Protein AF-A0A6L3VJB9-F1 (afdb_monomer)

Radius of gyration: 16.64 Å; Cα contacts (8 Å, |Δi|>4): 134; chains: 1; bounding box: 33×36×43 Å

Foldseek 3Di:
DQCLQVQQFVDDDDDDDDDPVSVVVSVVCNVVSVCVLQVQLVVLLVVCVVVVHAQLVSQLVSVVSSCNGRVVNVLLQQQLQQQLVVVVDPNVVSVVSSPDPDGDPRSVVRSVVVSVVSSVVRND

InterPro domains:
  IPR003805 Adenosylcobinamide-GDP ribazoletransferase [MF_00719] (1-124)
  IPR003805 Adenosylcobinamide-GDP ribazoletransferase [PF02654] (4-123)
  IPR003805 Adenosylcobinamide-GDP ribazoletransferase [PTHR34148] (2-124)

Organism: NCBI:txid1803903

Secondary structure (DSSP, 8-state):
-HHHHHHHSS----PPP--HHHHHHHHHTHHHHHHHHHHHHHHHHHHHHHTT--HHHHHHHHHHHHHHHTTTHHHHHHHHHHHHHHT---HHHHHHHTTSSS--HHHHHHHHHHHHHHHHHHH-

Mean predicted aligned error: 3.76 Å

Sequence (124 aa):
MRLAVTLLTVIPLRTPEVDRDTGRAAMLAAPLVGLLTGGAAALVLLLGDALGLSGLLAAALAVGAAAVLTRALHLDGLADLADGLGSGRPAGAALAIMKRSDIGPFGVVTLLLVVLVQVAALAS

pLDDT: mean 94.31, std 4.56, range [77.56, 98.5]

Structure (mmCIF, N/CA/C/O backbone):
data_AF-A0A6L3VJB9-F1
#
_entry.id   AF-A0A6L3VJB9-F1
#
loop_
_atom_site.group_PDB
_atom_site.id
_atom_site.type_symbol
_atom_site.label_atom_id
_atom_site.label_alt_id
_atom_site.label_comp_id
_atom_site.label_asym_id
_atom_site.label_entity_id
_atom_site.label_seq_id
_atom_site.pdbx_PDB_ins_code
_atom_site.Cartn_x
_atom_site.Cartn_y
_atom_site.Cartn_z
_atom_site.occupancy
_atom_site.B_iso_or_equiv
_atom_site.auth_seq_id
_atom_site.auth_comp_id
_atom_site.auth_asym_id
_atom_site.auth_atom_id
_atom_site.pdbx_PDB_model_num
ATOM 1 N N . MET A 1 1 ? 6.269 -16.261 11.145 1.00 77.75 1 MET A N 1
ATOM 2 C CA . MET A 1 1 ? 6.738 -16.254 9.737 1.00 77.75 1 MET A CA 1
ATOM 3 C C . MET A 1 1 ? 5.635 -16.566 8.734 1.00 77.75 1 MET A C 1
ATOM 5 O O . MET A 1 1 ? 5.266 -15.657 8.009 1.00 77.75 1 MET A O 1
ATOM 9 N N . ARG A 1 2 ? 5.045 -17.774 8.707 1.00 84.12 2 ARG A N 1
ATOM 10 C CA . ARG A 1 2 ? 3.972 -18.111 7.737 1.00 84.12 2 ARG A CA 1
ATOM 11 C C . ARG A 1 2 ? 2.774 -17.153 7.788 1.00 84.12 2 ARG A C 1
ATOM 13 O O . ARG A 1 2 ? 2.338 -16.681 6.748 1.00 84.12 2 ARG A O 1
ATOM 20 N N . LEU A 1 3 ? 2.327 -16.8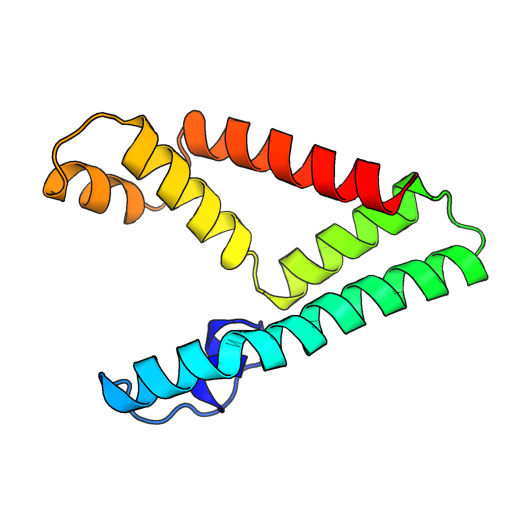02 9.000 1.00 87.62 3 LEU A N 1
ATOM 21 C CA . LEU A 1 3 ? 1.261 -15.817 9.212 1.00 87.62 3 LEU A CA 1
ATOM 22 C C . LEU A 1 3 ? 1.604 -14.432 8.636 1.00 87.62 3 LEU A C 1
ATOM 24 O O . LEU A 1 3 ? 0.751 -13.826 8.009 1.00 87.62 3 LEU A O 1
ATOM 28 N N . ALA A 1 4 ? 2.847 -13.958 8.780 1.00 85.69 4 ALA A N 1
ATOM 29 C CA . ALA A 1 4 ? 3.266 -12.660 8.240 1.00 85.69 4 ALA A CA 1
ATOM 30 C C . ALA A 1 4 ? 3.173 -12.624 6.715 1.00 85.69 4 ALA A C 1
ATOM 32 O O . ALA A 1 4 ? 2.627 -11.683 6.158 1.00 85.69 4 ALA A O 1
ATOM 33 N N . VAL A 1 5 ? 3.669 -13.670 6.050 1.00 85.81 5 VAL A N 1
ATOM 34 C CA . VAL A 1 5 ? 3.642 -13.765 4.586 1.00 85.81 5 VAL A CA 1
ATOM 35 C C . VAL A 1 5 ? 2.204 -13.836 4.077 1.00 85.81 5 VAL A C 1
ATOM 37 O O . VAL A 1 5 ? 1.854 -13.091 3.175 1.00 85.81 5 VAL A O 1
ATOM 40 N N . THR A 1 6 ? 1.347 -14.674 4.660 1.00 87.88 6 THR A N 1
ATOM 41 C CA . THR A 1 6 ? -0.042 -14.820 4.188 1.00 87.88 6 THR A CA 1
ATOM 42 C C . THR A 1 6 ? -0.937 -13.637 4.530 1.00 87.88 6 THR A C 1
ATOM 44 O O . THR A 1 6 ? -1.864 -13.344 3.777 1.00 87.88 6 THR A O 1
ATOM 47 N N . LEU A 1 7 ? -0.668 -12.952 5.643 1.00 88.06 7 LEU A N 1
ATOM 48 C CA . LEU A 1 7 ? -1.365 -11.720 5.985 1.00 88.06 7 LEU A CA 1
ATOM 49 C C . LEU A 1 7 ? -0.922 -10.585 5.061 1.00 88.06 7 LEU A C 1
ATOM 51 O O . LEU A 1 7 ? -1.752 -9.970 4.414 1.00 88.06 7 LEU A O 1
ATOM 55 N N . LEU A 1 8 ? 0.383 -10.327 4.975 1.00 88.38 8 LEU A N 1
ATOM 56 C CA . LEU A 1 8 ? 0.921 -9.132 4.321 1.00 88.38 8 LEU A CA 1
ATOM 57 C C . LEU A 1 8 ? 1.143 -9.309 2.808 1.00 88.38 8 LEU A C 1
ATOM 59 O O . LEU A 1 8 ? 1.491 -8.342 2.134 1.00 88.38 8 LEU A O 1
ATOM 63 N N . THR A 1 9 ? 0.940 -10.513 2.258 1.00 86.25 9 THR A N 1
ATOM 64 C CA . THR A 1 9 ? 1.023 -10.796 0.814 1.00 86.25 9 THR A CA 1
ATOM 65 C C . THR A 1 9 ? -0.137 -11.668 0.315 1.00 86.25 9 THR A C 1
ATOM 67 O O . THR A 1 9 ? -0.956 -12.185 1.076 1.00 86.25 9 THR A O 1
ATOM 70 N N . VAL A 1 10 ? -0.212 -11.853 -1.002 1.00 89.44 10 VAL A N 1
ATOM 71 C CA . VAL A 1 10 ? -1.162 -12.737 -1.688 1.00 89.44 10 VAL A CA 1
ATOM 72 C C . VAL A 1 10 ? -0.840 -14.224 -1.504 1.00 89.44 10 VAL A C 1
ATOM 74 O O . VAL A 1 10 ? -1.700 -15.058 -1.762 1.00 89.44 10 VAL A O 1
ATOM 77 N N . ILE A 1 11 ? 0.371 -14.577 -1.051 1.00 87.06 11 ILE A N 1
ATOM 78 C CA . ILE A 1 11 ? 0.856 -15.963 -1.023 1.00 87.06 11 ILE A CA 1
ATOM 79 C C . ILE A 1 11 ? 0.108 -16.772 0.057 1.00 87.06 11 ILE A C 1
ATOM 81 O O . ILE A 1 11 ? 0.305 -16.536 1.259 1.00 87.06 11 ILE A O 1
ATOM 85 N N . PRO A 1 12 ? -0.713 -17.768 -0.332 1.00 84.25 12 PRO A N 1
ATOM 86 C CA . PRO A 1 12 ? -1.494 -18.545 0.617 1.00 84.25 12 PRO A CA 1
ATOM 87 C C . PRO A 1 12 ? -0.631 -19.662 1.216 1.00 84.25 12 PRO A C 1
ATOM 89 O O . PRO A 1 12 ? -0.345 -20.672 0.575 1.00 84.25 12 PRO A O 1
ATOM 92 N N . LEU A 1 13 ? -0.214 -19.497 2.470 1.00 87.69 13 LEU A N 1
ATOM 93 C CA . LEU A 1 13 ? 0.479 -20.523 3.245 1.00 87.69 13 LEU A CA 1
ATOM 94 C C . LEU A 1 13 ? -0.463 -21.065 4.318 1.00 87.69 13 LEU A C 1
ATOM 96 O O . LEU A 1 13 ? -1.319 -20.349 4.832 1.00 87.69 13 LEU A O 1
ATOM 100 N N . ARG A 1 14 ? -0.279 -22.330 4.713 1.00 84.88 14 ARG A N 1
ATOM 101 C CA . ARG A 1 14 ? -0.987 -22.884 5.876 1.00 84.88 14 ARG A CA 1
ATOM 102 C C . ARG A 1 14 ? -0.537 -22.146 7.136 1.00 84.88 14 ARG A C 1
ATOM 104 O O . ARG A 1 14 ? 0.614 -22.301 7.565 1.00 84.88 14 ARG A O 1
ATOM 111 N N . THR A 1 15 ? -1.434 -21.341 7.694 1.00 79.44 15 THR A N 1
ATOM 112 C CA . THR A 1 15 ? -1.210 -20.588 8.926 1.00 79.44 15 THR A CA 1
ATOM 113 C C . THR A 1 15 ? -1.613 -21.422 10.147 1.00 79.44 15 THR A C 1
ATOM 115 O O . THR A 1 15 ? -2.607 -22.143 10.079 1.00 79.44 15 THR A O 1
ATOM 118 N N . PRO A 1 16 ? -0.847 -21.355 11.250 1.00 77.56 16 PRO A N 1
ATOM 119 C CA . PRO A 1 16 ? -1.283 -21.888 12.543 1.00 77.56 16 PRO A CA 1
ATOM 120 C C . PRO A 1 16 ? -2.496 -21.104 13.075 1.00 77.56 16 PRO A C 1
ATOM 122 O O . PRO A 1 16 ? -2.858 -20.073 12.498 1.00 77.56 16 PRO A O 1
ATOM 125 N N . GLU A 1 17 ? -3.107 -21.575 14.168 1.00 86.56 17 GLU A N 1
ATOM 126 C CA . GLU A 1 17 ? -4.101 -20.779 14.899 1.00 86.56 17 GLU A CA 1
ATOM 127 C C . GLU A 1 17 ? -3.538 -19.393 15.226 1.00 86.56 17 GLU A C 1
ATOM 129 O O . GLU A 1 17 ? -2.368 -19.244 15.588 1.00 86.56 17 GLU A O 1
ATOM 134 N N . VAL A 1 18 ? -4.371 -18.371 15.028 1.00 88.06 18 VAL A N 1
ATOM 135 C CA . VAL A 1 18 ? -3.986 -16.980 15.254 1.00 88.06 18 VAL A CA 1
ATOM 136 C C . VAL A 1 18 ? -4.285 -16.631 16.704 1.00 88.06 18 VAL A C 1
ATOM 138 O O . VAL A 1 18 ? -5.439 -16.512 17.107 1.00 88.06 18 VAL A O 1
ATOM 141 N N . ASP A 1 19 ? -3.222 -16.430 17.467 1.00 92.00 19 ASP A N 1
ATOM 142 C CA . ASP A 1 19 ? -3.230 -15.935 18.838 1.00 92.00 19 ASP A CA 1
ATOM 143 C C . ASP A 1 19 ? -2.386 -14.648 18.957 1.00 92.00 19 ASP A C 1
ATOM 145 O O . ASP A 1 19 ? -1.859 -14.110 17.974 1.00 92.00 19 ASP A O 1
ATOM 149 N N . ARG A 1 20 ? -2.265 -14.108 20.176 1.00 90.62 20 ARG A N 1
ATOM 150 C CA . ARG A 1 20 ? -1.493 -12.876 20.411 1.00 90.62 20 ARG A CA 1
ATOM 151 C C . ARG A 1 20 ? -0.005 -13.039 20.093 1.00 90.62 20 ARG A C 1
ATOM 153 O O . ARG A 1 20 ? 0.597 -12.103 19.564 1.00 90.62 20 ARG A O 1
ATOM 160 N N . ASP A 1 21 ? 0.583 -14.192 20.391 1.00 91.50 21 ASP A N 1
ATOM 161 C CA . ASP A 1 21 ? 2.023 -14.415 20.247 1.00 91.50 21 ASP A CA 1
ATOM 162 C C . ASP A 1 21 ? 2.418 -14.631 18.785 1.00 91.50 21 ASP A C 1
ATOM 164 O O . ASP A 1 21 ? 3.369 -14.019 18.287 1.00 91.50 21 ASP A O 1
ATOM 168 N N . THR A 1 22 ? 1.643 -15.430 18.055 1.00 90.38 22 THR A N 1
ATOM 169 C CA . THR A 1 22 ? 1.785 -15.625 16.608 1.00 90.38 22 THR A CA 1
ATOM 170 C C . THR A 1 22 ? 1.537 -14.327 15.844 1.00 90.38 22 THR A C 1
ATOM 172 O O . THR A 1 22 ? 2.300 -14.017 14.923 1.00 90.38 22 THR A O 1
ATOM 175 N N . GLY A 1 23 ? 0.546 -13.528 16.257 1.00 91.00 23 GLY A N 1
ATOM 176 C CA . GLY A 1 23 ? 0.293 -12.188 15.728 1.00 91.00 23 GLY A CA 1
ATOM 177 C C . GLY A 1 23 ? 1.472 -11.239 15.954 1.00 91.00 23 GLY A C 1
ATOM 178 O O . GLY A 1 23 ? 1.976 -10.639 15.003 1.00 91.00 23 GLY A O 1
ATOM 179 N N . ARG A 1 24 ? 1.996 -11.163 17.185 1.00 92.19 24 ARG A N 1
ATOM 180 C CA . ARG A 1 24 ? 3.195 -10.368 17.504 1.00 92.19 24 ARG A CA 1
ATOM 181 C C . ARG A 1 24 ? 4.390 -10.793 16.654 1.00 92.19 24 ARG A C 1
ATOM 183 O O . ARG A 1 24 ? 5.050 -9.945 16.057 1.00 92.19 24 ARG A O 1
ATOM 190 N N . ALA A 1 25 ? 4.658 -12.093 16.567 1.00 91.62 25 ALA A N 1
ATOM 191 C CA . ALA A 1 25 ? 5.746 -12.620 15.750 1.00 91.62 25 ALA A CA 1
ATOM 192 C C . ALA A 1 25 ? 5.554 -12.310 14.256 1.00 91.62 25 ALA A C 1
ATOM 194 O O . ALA A 1 25 ? 6.535 -12.126 13.536 1.00 91.62 25 ALA A O 1
ATOM 195 N N . ALA A 1 26 ? 4.308 -12.248 13.775 1.00 90.75 26 ALA A N 1
ATOM 196 C CA . ALA A 1 26 ? 4.013 -11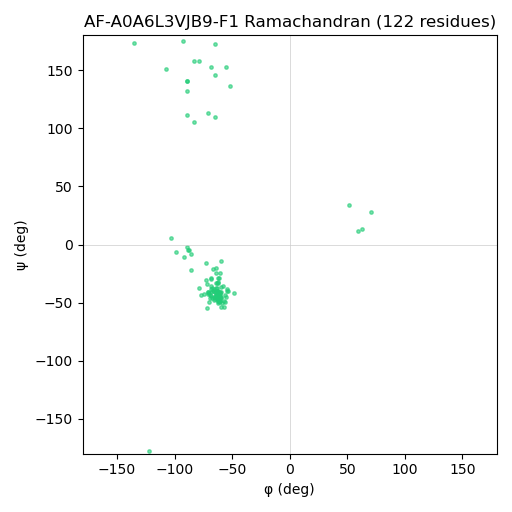.852 12.405 1.00 90.75 26 ALA A CA 1
ATOM 197 C C . ALA A 1 26 ? 4.304 -10.365 12.156 1.00 90.75 26 ALA A C 1
ATOM 199 O O . ALA A 1 26 ? 4.935 -10.038 11.154 1.00 90.75 26 ALA A O 1
ATOM 200 N N . MET A 1 27 ? 3.925 -9.484 13.085 1.00 92.62 27 MET A N 1
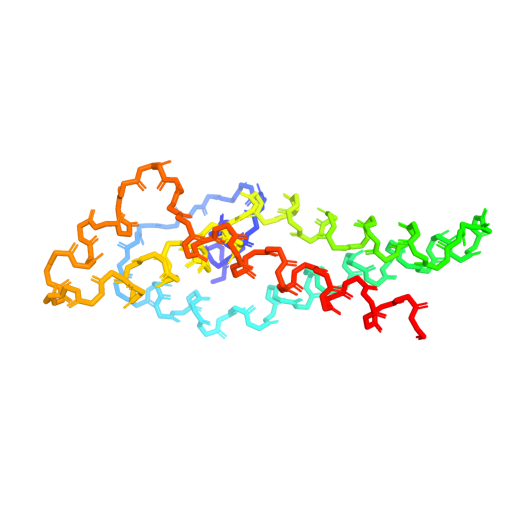ATOM 201 C CA . MET A 1 27 ? 4.207 -8.046 12.991 1.00 92.62 27 MET A CA 1
ATOM 202 C C . MET A 1 27 ? 5.702 -7.735 13.077 1.00 92.62 27 MET A C 1
ATOM 204 O O . MET A 1 27 ? 6.206 -6.935 12.297 1.00 92.62 27 MET A O 1
ATOM 208 N N . LEU A 1 28 ? 6.446 -8.426 13.945 1.00 93.81 28 LEU A N 1
ATOM 209 C CA . LEU A 1 28 ? 7.908 -8.293 14.006 1.00 93.81 28 LEU A CA 1
ATOM 210 C C . LEU A 1 28 ? 8.602 -8.764 12.718 1.00 93.81 28 LEU A C 1
ATOM 212 O O . LEU A 1 28 ? 9.702 -8.316 12.410 1.00 93.81 28 LEU A O 1
ATOM 216 N N . ALA A 1 29 ? 7.962 -9.651 11.954 1.00 93.00 29 ALA A N 1
ATOM 217 C CA . ALA A 1 29 ? 8.450 -10.115 10.660 1.00 93.00 29 ALA A CA 1
ATOM 218 C C . ALA A 1 29 ? 8.048 -9.206 9.487 1.00 93.00 29 ALA A C 1
ATOM 220 O O . ALA A 1 29 ? 8.526 -9.424 8.373 1.00 93.00 29 ALA A O 1
ATOM 221 N N . ALA A 1 30 ? 7.182 -8.211 9.707 1.00 91.44 30 ALA A N 1
ATOM 222 C CA . ALA A 1 30 ? 6.675 -7.340 8.650 1.00 91.44 30 ALA A CA 1
ATOM 223 C C . ALA A 1 30 ? 7.785 -6.662 7.824 1.00 91.44 30 ALA A C 1
ATOM 225 O O . ALA A 1 30 ? 7.654 -6.661 6.601 1.00 91.44 30 ALA A O 1
ATOM 226 N N . PRO A 1 31 ? 8.913 -6.188 8.401 1.00 92.81 31 PRO A N 1
ATOM 227 C CA . PRO A 1 31 ? 10.002 -5.615 7.606 1.00 92.81 31 PRO A CA 1
ATOM 228 C C . PRO A 1 31 ? 10.603 -6.598 6.593 1.00 92.81 31 PRO A C 1
ATOM 230 O O . PRO A 1 31 ? 10.913 -6.211 5.471 1.00 92.81 31 PRO A O 1
ATOM 233 N N . LEU A 1 32 ? 10.716 -7.884 6.949 1.00 92.12 32 LEU A N 1
ATOM 234 C CA . LEU A 1 32 ? 11.217 -8.916 6.034 1.00 92.12 32 LEU A CA 1
ATOM 235 C C . LEU A 1 32 ? 10.245 -9.157 4.877 1.00 92.12 32 LEU A C 1
ATOM 237 O O . LEU A 1 32 ? 10.672 -9.360 3.745 1.00 92.12 32 LEU A O 1
ATOM 241 N N . VAL A 1 33 ? 8.939 -9.105 5.145 1.00 90.00 33 VAL A N 1
ATOM 242 C CA . VAL A 1 33 ? 7.928 -9.167 4.083 1.00 90.00 33 VAL A CA 1
ATOM 243 C C . VAL A 1 33 ? 7.959 -7.898 3.226 1.00 90.00 33 VAL A C 1
ATOM 245 O O . VAL A 1 33 ? 7.836 -7.981 2.007 1.00 90.00 33 VAL A O 1
ATOM 248 N N . GLY A 1 34 ? 8.232 -6.746 3.839 1.00 91.56 34 GLY A N 1
ATOM 249 C CA . GLY A 1 34 ? 8.465 -5.479 3.149 1.00 91.56 34 GLY A CA 1
ATOM 250 C C . GLY A 1 34 ? 9.629 -5.537 2.155 1.00 91.56 34 GLY A C 1
ATOM 251 O O . GLY A 1 34 ? 9.537 -4.957 1.076 1.00 91.56 34 GLY A O 1
ATOM 252 N N . LEU A 1 35 ? 10.695 -6.291 2.456 1.00 93.88 35 LEU A N 1
ATOM 253 C CA . LEU A 1 35 ? 11.783 -6.536 1.500 1.00 93.88 35 LEU A CA 1
ATOM 254 C C . LEU A 1 35 ? 11.311 -7.322 0.271 1.00 93.88 35 LEU A C 1
ATOM 256 O O . LEU A 1 35 ? 11.798 -7.070 -0.826 1.00 93.88 35 LEU A O 1
ATOM 260 N N . LEU A 1 36 ? 10.347 -8.236 0.422 1.00 90.75 36 LEU A N 1
ATOM 261 C CA . LEU A 1 36 ? 9.772 -8.964 -0.713 1.00 90.75 36 LEU A CA 1
ATOM 262 C C . LEU A 1 36 ? 8.942 -8.032 -1.597 1.00 90.75 36 LEU A C 1
ATOM 264 O O . LEU A 1 36 ? 9.095 -8.043 -2.816 1.00 90.75 36 LEU A O 1
ATOM 268 N N . THR A 1 37 ? 8.091 -7.198 -0.994 1.00 92.38 37 THR A N 1
ATOM 269 C CA . THR A 1 37 ? 7.256 -6.253 -1.749 1.00 92.38 37 THR A CA 1
ATOM 270 C C . THR A 1 37 ? 8.082 -5.147 -2.397 1.00 92.38 37 THR A C 1
ATOM 272 O O . THR A 1 37 ? 7.862 -4.822 -3.561 1.00 92.38 37 THR A O 1
ATOM 275 N N . GLY A 1 38 ? 9.076 -4.615 -1.681 1.00 95.00 38 GLY A N 1
ATOM 276 C CA . GLY A 1 38 ? 10.022 -3.635 -2.212 1.00 95.00 38 GLY A CA 1
ATOM 277 C C . GLY A 1 38 ? 10.923 -4.227 -3.294 1.00 95.00 38 GLY A C 1
ATOM 278 O O . GLY A 1 38 ? 11.134 -3.597 -4.324 1.00 95.00 38 GLY A O 1
ATOM 279 N N . GLY A 1 39 ? 11.390 -5.466 -3.114 1.00 96.69 39 GLY A N 1
ATOM 280 C CA . GLY A 1 39 ? 12.164 -6.192 -4.120 1.00 96.69 39 GLY A CA 1
ATOM 281 C C . GLY A 1 39 ? 11.372 -6.446 -5.403 1.00 96.69 39 GLY A C 1
ATOM 282 O O . GLY A 1 39 ? 11.907 -6.264 -6.493 1.00 96.69 39 GLY A O 1
ATOM 283 N N . ALA A 1 40 ? 10.086 -6.792 -5.296 1.00 95.06 40 ALA A N 1
ATOM 284 C CA . ALA A 1 40 ? 9.206 -6.924 -6.456 1.00 95.06 40 ALA A CA 1
ATOM 285 C C . ALA A 1 40 ? 9.018 -5.585 -7.191 1.00 95.06 40 ALA A C 1
ATOM 287 O O . ALA A 1 40 ? 9.131 -5.544 -8.414 1.00 95.06 40 ALA A O 1
ATOM 288 N N . ALA A 1 41 ? 8.796 -4.488 -6.461 1.00 97.06 41 ALA A N 1
ATOM 289 C CA . ALA A 1 41 ? 8.706 -3.152 -7.051 1.00 97.06 41 ALA A CA 1
ATOM 290 C C . ALA A 1 41 ? 10.019 -2.743 -7.748 1.00 97.06 41 ALA A C 1
ATOM 292 O O . ALA A 1 41 ? 9.992 -2.284 -8.887 1.00 97.06 41 ALA A O 1
ATOM 293 N N . ALA A 1 42 ? 11.170 -2.981 -7.111 1.00 97.44 42 ALA A N 1
ATOM 294 C CA . ALA A 1 42 ? 12.485 -2.717 -7.694 1.00 97.44 42 ALA A CA 1
ATOM 295 C C . ALA A 1 42 ? 12.731 -3.541 -8.966 1.00 97.44 42 ALA A C 1
ATOM 297 O O . ALA A 1 42 ? 13.225 -3.010 -9.957 1.00 97.44 42 ALA A O 1
ATOM 298 N N . LEU A 1 43 ? 12.340 -4.820 -8.976 1.00 97.94 43 LEU A N 1
ATOM 299 C CA . LEU A 1 43 ? 12.441 -5.664 -10.164 1.00 97.94 43 LEU A CA 1
ATOM 300 C C . LEU A 1 43 ? 11.598 -5.114 -11.321 1.00 97.94 43 LEU A C 1
ATOM 302 O O . LEU A 1 43 ? 12.066 -5.096 -12.455 1.00 97.94 43 LEU A O 1
ATOM 306 N N . VAL A 1 44 ? 10.383 -4.634 -11.045 1.00 98.06 44 VAL A N 1
ATOM 307 C CA . VAL A 1 44 ? 9.529 -4.009 -12.067 1.00 98.06 44 VAL A CA 1
ATOM 308 C C . VAL A 1 44 ? 10.174 -2.748 -12.639 1.00 98.06 44 VAL A C 1
ATOM 310 O O . VAL A 1 44 ? 10.146 -2.568 -13.853 1.00 98.06 44 VAL A O 1
ATOM 313 N N . LEU A 1 45 ? 10.802 -1.915 -11.804 1.00 97.94 45 LEU A N 1
ATOM 314 C CA . LEU A 1 45 ? 11.534 -0.732 -12.271 1.00 97.94 45 LEU A CA 1
ATOM 315 C C . LEU A 1 45 ? 12.714 -1.112 -13.174 1.00 97.94 45 LEU A C 1
ATOM 317 O O . LEU A 1 45 ? 12.833 -0.57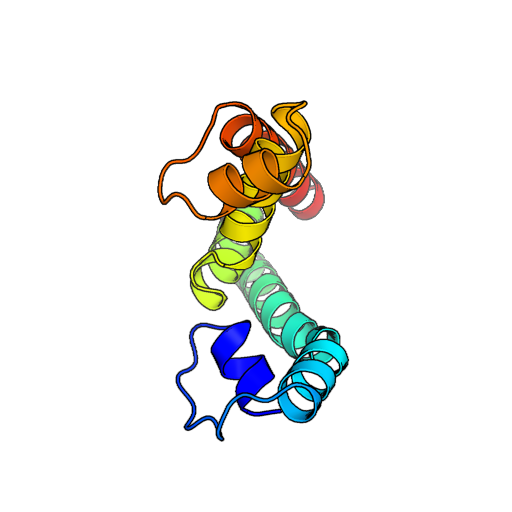6 -14.271 1.00 97.94 45 LEU A O 1
ATOM 321 N N . LEU A 1 46 ? 13.541 -2.075 -12.751 1.00 97.88 46 LEU A N 1
ATOM 322 C CA . LEU A 1 46 ? 14.702 -2.540 -13.522 1.00 97.88 46 LEU A CA 1
ATOM 323 C C . LEU A 1 46 ? 14.299 -3.162 -14.866 1.00 97.88 46 LEU A C 1
ATOM 325 O O . LEU A 1 46 ? 14.941 -2.915 -15.883 1.00 97.88 46 LEU A O 1
ATOM 329 N N . LEU A 1 47 ? 13.228 -3.961 -14.886 1.00 98.00 47 LEU A N 1
ATOM 330 C CA . LEU A 1 47 ? 12.689 -4.513 -16.129 1.00 98.00 47 LEU A CA 1
ATOM 331 C C . LEU A 1 47 ? 12.078 -3.423 -17.010 1.00 98.00 47 LEU A C 1
ATOM 333 O O . LEU A 1 47 ? 12.228 -3.478 -18.225 1.00 98.00 47 LEU A O 1
ATOM 337 N N . GLY A 1 48 ? 11.406 -2.436 -16.415 1.00 97.31 48 GLY A N 1
ATOM 338 C CA . GLY A 1 48 ? 10.861 -1.295 -17.140 1.00 97.31 48 GLY A CA 1
ATOM 339 C C . GLY A 1 48 ? 11.946 -0.501 -17.860 1.00 97.31 48 GLY A C 1
ATOM 340 O O . GLY A 1 48 ? 11.790 -0.215 -19.044 1.00 97.31 48 GLY A O 1
ATOM 341 N N . ASP A 1 49 ? 13.062 -0.230 -17.183 1.00 96.31 49 ASP A N 1
ATOM 342 C CA . ASP A 1 49 ? 14.238 0.418 -17.771 1.00 96.31 49 ASP A CA 1
ATOM 343 C C . ASP A 1 49 ? 14.844 -0.424 -18.906 1.00 96.31 49 ASP A C 1
ATOM 345 O O . ASP A 1 49 ? 15.002 0.056 -20.028 1.00 96.31 49 ASP A O 1
ATOM 349 N N . ALA A 1 50 ? 15.060 -1.725 -18.672 1.00 97.31 50 ALA A N 1
ATOM 350 C CA . ALA A 1 50 ? 15.593 -2.640 -19.684 1.00 97.31 50 ALA A CA 1
ATOM 351 C C . ALA A 1 50 ? 14.695 -2.776 -20.932 1.00 97.31 50 ALA A C 1
ATOM 353 O O . ALA A 1 50 ? 15.187 -3.055 -22.026 1.00 97.31 50 ALA A O 1
ATOM 354 N N . LEU A 1 51 ? 13.382 -2.591 -20.775 1.00 97.56 51 LEU A N 1
ATOM 355 C CA . LEU A 1 51 ? 12.394 -2.607 -21.858 1.00 97.56 51 LEU A CA 1
ATOM 356 C C . LEU A 1 51 ? 12.169 -1.223 -22.495 1.00 97.56 51 LEU A C 1
ATOM 358 O O . LEU A 1 51 ? 11.384 -1.117 -23.437 1.00 97.56 51 LEU A O 1
ATOM 362 N N . GLY A 1 52 ? 12.831 -0.171 -22.002 1.00 96.69 52 GLY A N 1
ATOM 363 C CA . GLY A 1 52 ? 12.692 1.195 -22.508 1.00 96.69 52 GLY A CA 1
ATOM 364 C C . GLY A 1 52 ? 11.341 1.847 -22.194 1.00 96.69 52 GLY A C 1
ATOM 365 O O . GLY A 1 52 ? 10.873 2.693 -22.958 1.00 96.69 52 GLY A O 1
ATOM 366 N N . LEU A 1 53 ? 10.678 1.446 -21.103 1.00 97.12 53 LEU A N 1
ATOM 367 C CA . LEU A 1 53 ? 9.453 2.099 -20.639 1.00 97.12 53 LEU A CA 1
ATOM 368 C C . LEU A 1 53 ? 9.756 3.514 -20.128 1.00 97.12 53 LEU A C 1
ATOM 370 O O . LEU A 1 53 ? 10.840 3.796 -19.623 1.00 97.12 53 LEU A O 1
ATOM 374 N N . SER A 1 54 ? 8.770 4.412 -20.200 1.00 97.19 54 SER A N 1
ATOM 375 C CA . SER A 1 54 ? 8.904 5.718 -19.549 1.00 97.19 54 SER A CA 1
ATOM 376 C C . SER A 1 54 ? 8.978 5.556 -18.027 1.00 97.19 54 SER A C 1
ATOM 378 O O . SER A 1 54 ? 8.296 4.698 -17.459 1.00 97.19 54 SER A O 1
ATOM 380 N N . GLY A 1 55 ? 9.750 6.418 -17.352 1.00 96.31 55 GLY A N 1
ATOM 381 C CA . GLY A 1 55 ? 9.897 6.380 -15.890 1.00 96.31 55 GLY A CA 1
ATOM 382 C C . GLY A 1 55 ? 8.553 6.438 -15.158 1.00 96.31 55 GLY A C 1
ATOM 383 O O . GLY A 1 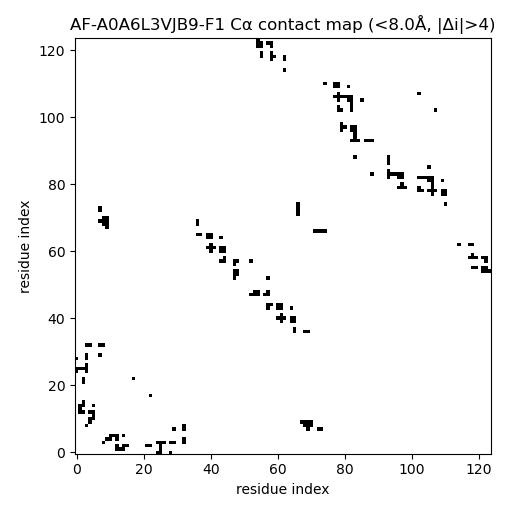55 ? 8.324 5.684 -14.217 1.00 96.31 55 GLY A O 1
ATOM 384 N N . LEU A 1 56 ? 7.608 7.236 -15.669 1.00 97.81 56 LEU A N 1
ATOM 385 C CA . LEU A 1 56 ? 6.249 7.314 -15.130 1.00 97.81 56 LEU A CA 1
ATOM 386 C C . LEU A 1 56 ? 5.492 5.980 -15.230 1.00 97.81 56 LEU A C 1
ATOM 388 O O . LEU A 1 56 ? 4.839 5.573 -14.269 1.00 97.81 56 LEU A O 1
ATOM 392 N N . LEU A 1 57 ? 5.572 5.294 -16.376 1.00 97.88 57 LEU A N 1
ATOM 393 C CA . LEU A 1 57 ? 4.910 4.003 -16.564 1.00 97.88 57 LEU A CA 1
ATOM 394 C C . LEU A 1 57 ? 5.560 2.922 -15.693 1.00 97.88 57 LEU A C 1
ATOM 396 O O . LEU A 1 57 ? 4.846 2.170 -15.032 1.00 97.88 57 LEU A O 1
ATOM 400 N N . ALA A 1 58 ? 6.893 2.868 -15.645 1.00 98.12 58 ALA A N 1
ATOM 401 C CA . ALA A 1 58 ? 7.621 1.928 -14.795 1.00 98.12 58 ALA A CA 1
ATOM 402 C C . ALA A 1 58 ? 7.289 2.137 -13.305 1.00 98.12 58 ALA A C 1
ATOM 404 O O . ALA A 1 58 ? 6.995 1.170 -12.601 1.00 98.12 58 ALA A O 1
ATOM 405 N N . ALA A 1 59 ? 7.240 3.389 -12.840 1.00 98.19 59 ALA A N 1
ATOM 406 C CA . ALA A 1 59 ? 6.853 3.748 -11.477 1.00 98.19 59 ALA A CA 1
ATOM 407 C C . ALA A 1 59 ? 5.409 3.344 -11.147 1.00 98.19 59 ALA A C 1
ATOM 409 O O . ALA A 1 59 ? 5.162 2.718 -10.115 1.00 98.19 59 ALA A O 1
ATOM 410 N N . ALA A 1 60 ? 4.456 3.640 -12.037 1.00 98.31 60 ALA A N 1
ATOM 411 C CA . ALA A 1 60 ? 3.062 3.239 -11.859 1.00 98.31 60 ALA A CA 1
ATOM 412 C C . ALA A 1 60 ? 2.909 1.709 -11.785 1.00 98.31 60 ALA A C 1
ATOM 414 O O . ALA A 1 60 ? 2.191 1.199 -10.922 1.00 98.31 60 ALA A O 1
ATOM 415 N N . LEU A 1 61 ? 3.623 0.967 -12.639 1.00 98.12 61 LEU A N 1
ATOM 416 C CA . LEU A 1 61 ? 3.640 -0.497 -12.610 1.00 98.12 61 LEU A CA 1
ATOM 417 C C . LEU A 1 61 ? 4.288 -1.042 -11.333 1.00 98.12 61 LEU A C 1
ATOM 419 O O . LEU A 1 61 ? 3.795 -2.023 -10.785 1.00 98.12 61 LEU A O 1
ATOM 423 N N . ALA A 1 62 ? 5.352 -0.414 -10.829 1.00 98.19 62 ALA A N 1
ATOM 424 C CA . ALA A 1 62 ? 6.017 -0.826 -9.595 1.00 98.19 62 ALA A CA 1
ATOM 425 C C . ALA A 1 62 ? 5.109 -0.654 -8.365 1.00 98.19 62 ALA A C 1
ATOM 427 O O . ALA A 1 62 ? 4.977 -1.579 -7.558 1.00 98.19 62 ALA A O 1
ATOM 428 N N . VAL A 1 63 ? 4.416 0.488 -8.257 1.00 98.06 63 VAL A N 1
ATOM 429 C CA . VAL A 1 63 ? 3.405 0.726 -7.209 1.00 98.06 63 VAL A CA 1
ATOM 430 C C . VAL A 1 63 ? 2.238 -0.256 -7.351 1.00 98.06 63 VAL A C 1
ATOM 432 O O . VAL A 1 63 ? 1.821 -0.874 -6.369 1.00 98.06 63 VAL A O 1
ATOM 435 N N . GLY A 1 64 ? 1.755 -0.473 -8.578 1.00 97.25 64 GLY A N 1
ATOM 436 C CA . GLY A 1 64 ? 0.707 -1.451 -8.872 1.00 97.25 64 GLY A CA 1
ATOM 437 C C . GLY A 1 64 ? 1.102 -2.883 -8.500 1.00 97.25 64 GLY A C 1
ATOM 438 O O . GLY A 1 64 ? 0.304 -3.608 -7.908 1.00 97.25 64 GLY A O 1
ATOM 439 N N . ALA A 1 65 ? 2.344 -3.287 -8.765 1.00 96.56 65 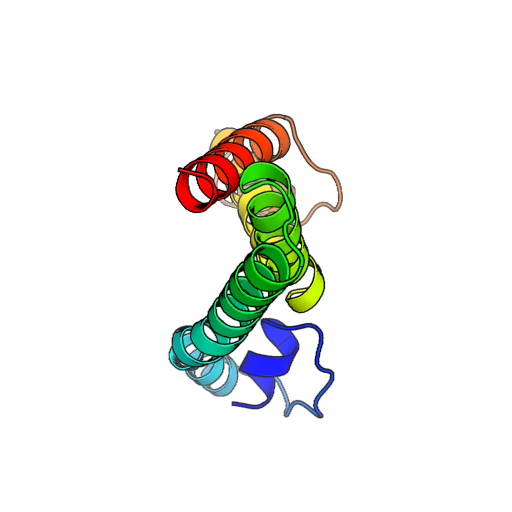ALA A N 1
ATOM 440 C CA . ALA A 1 65 ? 2.858 -4.604 -8.403 1.00 96.56 65 ALA A CA 1
ATOM 441 C C . ALA A 1 65 ? 2.892 -4.805 -6.883 1.00 96.56 65 ALA A C 1
ATOM 443 O O . ALA A 1 65 ? 2.473 -5.858 -6.401 1.00 96.56 65 ALA A O 1
ATOM 444 N N . ALA A 1 66 ? 3.317 -3.795 -6.117 1.00 95.81 66 ALA A N 1
ATOM 445 C CA . ALA A 1 66 ? 3.264 -3.838 -4.656 1.00 95.81 66 ALA A CA 1
ATOM 446 C C . ALA A 1 66 ? 1.817 -3.947 -4.135 1.00 95.81 66 ALA A C 1
ATOM 448 O O . ALA A 1 66 ? 1.535 -4.741 -3.229 1.00 95.81 66 ALA A O 1
ATOM 449 N N . ALA A 1 67 ? 0.878 -3.210 -4.739 1.00 96.19 67 ALA A N 1
ATOM 450 C CA . ALA A 1 67 ? -0.541 -3.306 -4.405 1.00 96.19 67 ALA A CA 1
ATOM 451 C C . ALA A 1 67 ? -1.093 -4.715 -4.689 1.00 96.19 67 ALA A C 1
ATOM 453 O O . ALA A 1 67 ? -1.658 -5.343 -3.798 1.00 96.19 67 ALA A O 1
ATOM 454 N N . VAL A 1 68 ? -0.862 -5.270 -5.882 1.00 95.44 68 VAL A N 1
ATOM 455 C CA . VAL A 1 68 ? -1.323 -6.621 -6.253 1.00 95.44 68 VAL A CA 1
ATOM 456 C C . VAL A 1 68 ? -0.708 -7.692 -5.354 1.00 95.44 68 VAL A C 1
ATOM 458 O O . VAL A 1 68 ? -1.426 -8.553 -4.840 1.00 95.44 68 VAL A O 1
ATOM 461 N N . LEU A 1 69 ? 0.602 -7.620 -5.103 1.00 94.94 69 LEU A N 1
ATOM 462 C CA . LEU A 1 69 ? 1.316 -8.585 -4.266 1.00 94.94 69 LEU A CA 1
ATOM 463 C C . LEU A 1 69 ? 0.784 -8.615 -2.831 1.00 94.94 69 LEU A C 1
ATOM 465 O O . LEU A 1 69 ? 0.897 -9.639 -2.164 1.00 94.94 69 LEU A O 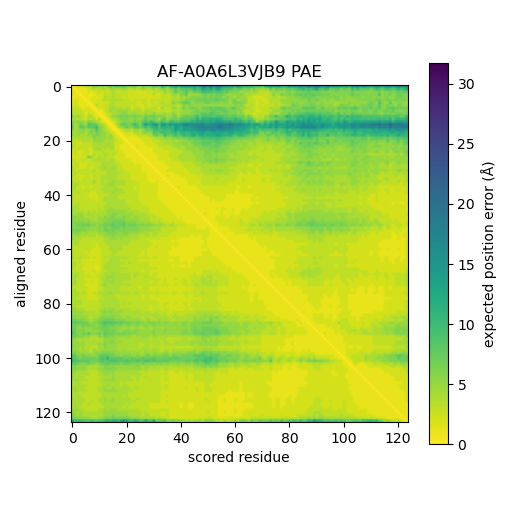1
ATOM 469 N N . THR A 1 70 ? 0.175 -7.526 -2.365 1.00 94.12 70 THR A N 1
ATOM 470 C CA . THR A 1 70 ? -0.433 -7.423 -1.033 1.00 94.12 70 THR A CA 1
ATOM 471 C C . THR A 1 70 ? -1.959 -7.528 -1.048 1.00 94.12 70 THR A C 1
ATOM 473 O O . THR A 1 70 ? -2.579 -7.372 -0.001 1.00 94.12 70 THR A O 1
ATOM 476 N N . ARG A 1 71 ? -2.584 -7.810 -2.206 1.00 93.25 71 ARG A N 1
ATOM 477 C CA . ARG A 1 71 ? -4.049 -7.737 -2.414 1.00 93.25 71 ARG A CA 1
ATOM 478 C C . ARG A 1 71 ? -4.650 -6.396 -1.975 1.00 93.25 71 ARG A C 1
ATOM 480 O O . ARG A 1 71 ? -5.754 -6.348 -1.454 1.00 93.25 71 ARG A O 1
ATOM 487 N N . ALA A 1 72 ? -3.885 -5.325 -2.151 1.00 95.06 72 ALA A N 1
ATOM 488 C CA . ALA A 1 72 ? -4.173 -3.975 -1.696 1.00 95.06 72 ALA A CA 1
ATOM 489 C C . ALA A 1 72 ? -4.356 -3.816 -0.175 1.00 95.06 72 ALA A C 1
ATOM 491 O O . ALA A 1 72 ? -4.713 -2.727 0.248 1.00 95.06 72 ALA A O 1
ATOM 492 N N . LEU A 1 73 ? -4.025 -4.814 0.660 1.00 94.38 73 LEU A N 1
ATOM 493 C CA . LEU A 1 73 ? -4.252 -4.765 2.114 1.00 94.38 73 LEU A CA 1
ATOM 494 C C . LEU A 1 73 ? -3.658 -3.515 2.785 1.00 94.38 73 LEU A C 1
ATOM 496 O O . LEU A 1 73 ? -4.263 -2.938 3.681 1.00 94.38 73 LEU A O 1
ATOM 500 N N . HIS A 1 74 ? -2.465 -3.090 2.362 1.00 93.12 74 HIS A N 1
ATOM 501 C CA . HIS A 1 74 ? -1.816 -1.905 2.930 1.00 93.12 74 HIS A CA 1
ATOM 502 C C . HIS A 1 74 ? -2.503 -0.602 2.506 1.00 93.12 74 HIS A C 1
ATOM 504 O O . HIS A 1 74 ? -2.536 0.345 3.285 1.00 93.12 74 HIS A O 1
ATOM 510 N N . LEU A 1 75 ? -3.032 -0.551 1.279 1.00 96.31 75 LEU A N 1
ATOM 511 C CA . LEU A 1 75 ? -3.771 0.606 0.776 1.00 96.31 75 LEU A CA 1
ATOM 512 C C . LEU A 1 75 ? -5.165 0.662 1.411 1.00 96.31 75 LEU A C 1
ATOM 514 O O . LEU A 1 75 ? -5.580 1.719 1.863 1.00 96.31 75 LEU A O 1
ATOM 518 N N . ASP A 1 76 ? -5.834 -0.480 1.524 1.00 96.25 76 ASP A N 1
ATOM 519 C CA . ASP A 1 76 ? -7.122 -0.638 2.200 1.00 96.25 76 ASP A CA 1
ATOM 520 C C . ASP A 1 76 ? -7.035 -0.177 3.661 1.00 96.25 76 ASP A C 1
ATOM 522 O O . ASP A 1 76 ? -7.686 0.786 4.053 1.00 96.25 76 ASP A O 1
ATOM 526 N N . GLY A 1 77 ? -6.081 -0.721 4.427 1.00 95.69 77 GLY A N 1
ATOM 527 C CA . GLY A 1 77 ? -5.869 -0.311 5.816 1.00 95.69 77 GLY A CA 1
ATOM 528 C C . GLY A 1 77 ? -5.465 1.161 5.980 1.00 95.69 77 GLY A C 1
ATOM 529 O O . GLY A 1 77 ? -5.774 1.772 7.003 1.00 95.69 77 GLY A O 1
ATOM 530 N N . LEU A 1 78 ? -4.791 1.756 4.989 1.00 97.38 78 LEU A N 1
ATOM 531 C CA . LEU A 1 78 ? -4.497 3.191 4.974 1.00 97.38 78 LEU A CA 1
ATOM 532 C C . LEU A 1 78 ? -5.764 4.024 4.729 1.00 97.38 78 LEU A C 1
ATOM 534 O O . LEU A 1 78 ? -5.937 5.056 5.379 1.00 97.38 78 LEU A O 1
ATOM 538 N N . ALA A 1 79 ? -6.634 3.585 3.818 1.00 98.06 79 ALA A N 1
ATOM 539 C CA . ALA A 1 79 ? -7.910 4.234 3.541 1.00 98.06 79 ALA A CA 1
ATOM 540 C C . ALA A 1 79 ? -8.850 4.145 4.749 1.00 98.06 79 ALA A C 1
ATOM 542 O O . ALA A 1 79 ? -9.327 5.179 5.215 1.00 98.06 79 ALA A O 1
ATOM 543 N N . ASP A 1 80 ? -8.995 2.953 5.334 1.00 97.56 80 ASP A N 1
ATOM 544 C CA . ASP A 1 80 ? -9.767 2.723 6.557 1.00 97.56 80 ASP A CA 1
ATOM 545 C C . ASP A 1 80 ? -9.275 3.617 7.692 1.00 97.56 80 ASP A C 1
ATOM 547 O O . ASP A 1 80 ? -10.065 4.251 8.395 1.00 97.56 80 ASP A O 1
ATOM 551 N N . LEU A 1 81 ? -7.951 3.708 7.866 1.00 97.25 81 LEU A N 1
ATOM 552 C CA . LEU A 1 81 ? -7.348 4.570 8.875 1.00 97.25 81 LEU A CA 1
ATOM 553 C C . LEU A 1 81 ? -7.667 6.044 8.636 1.00 97.25 81 LEU A C 1
ATOM 555 O O . LEU A 1 81 ? -8.028 6.746 9.583 1.00 97.25 81 LEU A O 1
ATOM 559 N N . ALA A 1 82 ? -7.558 6.504 7.393 1.00 98.00 82 ALA A N 1
ATOM 560 C CA . ALA A 1 82 ? -7.887 7.871 7.023 1.00 98.00 82 ALA A CA 1
ATOM 561 C C . ALA A 1 82 ? -9.371 8.187 7.259 1.00 98.00 82 ALA A C 1
ATOM 563 O O . ALA A 1 82 ? -9.675 9.227 7.840 1.00 98.00 82 ALA A O 1
ATOM 564 N N . ASP A 1 83 ? -10.289 7.292 6.895 1.00 98.00 83 ASP A N 1
ATOM 565 C CA . ASP A 1 83 ? -11.725 7.489 7.110 1.00 98.00 83 ASP A CA 1
ATOM 566 C C . ASP A 1 83 ? -12.111 7.416 8.590 1.00 98.00 83 ASP A C 1
ATOM 568 O O . ASP A 1 83 ? -12.865 8.259 9.087 1.00 98.00 83 ASP A O 1
ATOM 572 N N . GLY A 1 84 ? -11.547 6.462 9.331 1.00 97.56 84 GLY A N 1
ATOM 573 C CA . GLY A 1 84 ? -11.752 6.327 10.769 1.00 97.56 84 GLY A CA 1
ATOM 574 C C . GLY A 1 84 ? -11.293 7.570 11.530 1.00 97.56 84 GLY A C 1
ATOM 575 O O . GLY A 1 84 ? -12.081 8.166 12.270 1.00 97.56 84 GLY A O 1
ATOM 576 N N . LEU A 1 85 ? -10.040 7.994 11.330 1.00 96.94 85 LEU A N 1
ATOM 577 C CA . LEU A 1 85 ? -9.467 9.159 12.013 1.00 96.94 85 LEU A CA 1
ATOM 578 C C . LEU A 1 85 ? -10.056 10.482 11.509 1.00 96.94 85 LEU A C 1
ATOM 580 O O . LEU A 1 85 ? -10.361 11.363 12.313 1.00 96.94 85 LEU A O 1
ATOM 584 N N . GLY A 1 86 ? -10.264 10.612 10.198 1.00 96.38 86 GLY A N 1
ATOM 585 C CA . GLY A 1 86 ? -10.830 11.805 9.566 1.00 96.38 86 GLY A CA 1
ATOM 586 C C . GLY A 1 86 ? -12.288 12.064 9.946 1.00 96.38 86 GLY A C 1
ATOM 587 O O . GLY A 1 86 ? -12.747 13.203 9.900 1.00 96.38 86 GLY A O 1
ATOM 588 N N . SER A 1 87 ? -13.015 11.040 10.406 1.00 95.50 87 SER A N 1
ATOM 589 C CA . SER A 1 87 ? -14.409 11.179 10.843 1.00 95.50 87 SER A CA 1
ATOM 590 C C . SER A 1 87 ? -14.615 12.085 12.067 1.00 95.50 87 SER A C 1
ATOM 592 O O . SER A 1 87 ? -15.746 12.509 12.321 1.00 95.50 87 SER A O 1
ATOM 594 N N . GLY A 1 88 ? -13.569 12.331 12.869 1.00 95.38 88 GLY A N 1
ATOM 595 C CA . GLY A 1 88 ? -13.656 13.094 14.122 1.00 95.38 88 GLY A CA 1
ATOM 596 C C . GLY A 1 88 ? -14.558 12.456 15.190 1.00 95.38 88 GLY A C 1
ATOM 597 O O . GLY A 1 88 ? -14.949 13.113 16.156 1.00 95.38 88 GLY A O 1
ATOM 598 N N . ARG A 1 89 ? -14.941 11.184 15.017 1.00 95.94 89 ARG A N 1
ATOM 599 C CA . ARG A 1 89 ? -15.83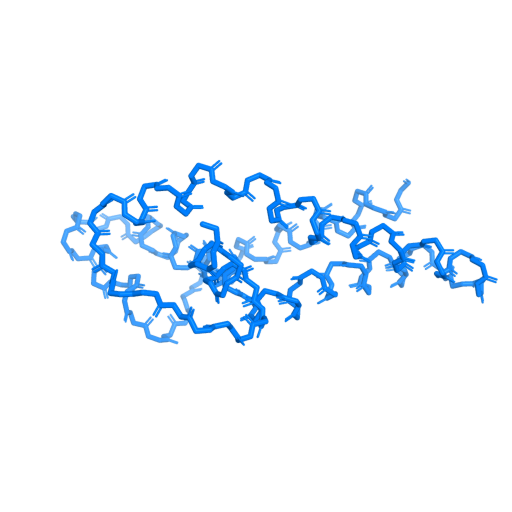2 10.466 15.933 1.00 95.94 89 ARG A CA 1
ATOM 600 C C . ARG A 1 89 ? -15.060 9.886 17.128 1.00 95.94 89 ARG A C 1
ATOM 602 O O . ARG A 1 89 ? -13.866 9.614 17.021 1.00 95.94 89 ARG A O 1
ATOM 609 N N . PRO A 1 90 ? -15.740 9.608 18.259 1.00 97.50 90 PRO A N 1
ATOM 610 C CA . PRO A 1 90 ? -15.150 8.837 19.351 1.00 97.50 90 PRO A CA 1
ATOM 611 C C . PRO A 1 90 ? -14.633 7.473 18.872 1.00 97.50 90 PRO A C 1
ATOM 613 O O . PRO A 1 90 ? -15.197 6.886 17.946 1.00 97.50 90 PRO A O 1
ATOM 616 N N . ALA A 1 91 ? -13.619 6.931 19.554 1.00 96.44 91 ALA A N 1
ATOM 617 C CA . ALA A 1 91 ? -12.875 5.740 19.127 1.00 96.44 91 ALA A CA 1
ATOM 618 C C . ALA A 1 91 ? -13.752 4.546 18.704 1.00 96.44 91 ALA A C 1
ATOM 620 O O . ALA A 1 91 ? -13.479 3.915 17.689 1.00 96.44 91 ALA A O 1
ATOM 621 N N . GLY A 1 92 ? -14.834 4.253 19.437 1.00 97.75 92 GLY A N 1
ATOM 622 C CA . GLY A 1 92 ? -15.736 3.146 19.094 1.00 97.75 92 GLY A CA 1
ATOM 623 C C . GLY A 1 92 ? -16.461 3.336 17.757 1.00 97.75 92 GLY A C 1
ATOM 624 O O . GLY A 1 92 ? -16.616 2.384 16.998 1.00 97.75 92 GLY A O 1
ATOM 625 N N . ALA A 1 93 ? -16.861 4.568 17.441 1.00 96.75 93 ALA A N 1
ATOM 626 C CA . ALA A 1 93 ? -17.522 4.899 16.183 1.00 96.75 93 ALA A CA 1
ATOM 627 C C . ALA A 1 93 ? -16.520 5.015 15.023 1.00 96.75 93 ALA A C 1
ATOM 629 O O . ALA A 1 93 ? -16.821 4.544 13.932 1.00 96.75 93 ALA A O 1
ATOM 630 N N . ALA A 1 94 ? -15.321 5.556 15.264 1.00 97.12 94 ALA A N 1
ATOM 631 C CA . ALA A 1 94 ? -14.231 5.547 14.285 1.00 97.12 94 ALA A CA 1
ATOM 632 C C . ALA A 1 94 ? -13.836 4.110 13.901 1.00 97.12 94 ALA A C 1
ATOM 634 O O . ALA A 1 94 ? -13.778 3.776 12.724 1.00 97.12 94 ALA A O 1
ATOM 635 N N . LEU A 1 95 ? -13.682 3.219 14.886 1.00 96.81 95 LEU A N 1
ATOM 636 C CA . LEU A 1 95 ? -13.412 1.800 14.642 1.00 96.81 95 LEU A CA 1
ATOM 637 C C . LEU A 1 95 ? -14.562 1.104 13.902 1.00 96.81 95 LEU A C 1
ATOM 639 O O . LEU A 1 95 ? -14.327 0.185 13.124 1.00 96.81 95 LEU A O 1
ATOM 643 N N . ALA A 1 96 ? -15.808 1.516 14.145 1.00 96.94 96 ALA A N 1
ATOM 644 C CA . ALA A 1 96 ? -16.946 1.002 13.394 1.00 96.94 96 ALA A CA 1
ATOM 645 C C . ALA A 1 96 ? -16.931 1.456 11.928 1.00 96.94 96 ALA A C 1
ATOM 647 O O . ALA A 1 96 ? -17.444 0.715 11.101 1.00 96.94 96 ALA A O 1
ATOM 648 N N . ILE A 1 97 ? -16.358 2.626 11.612 1.00 96.62 97 ILE A N 1
ATOM 649 C CA . ILE A 1 97 ? -16.149 3.108 10.235 1.00 96.62 97 ILE A CA 1
ATOM 650 C C . ILE A 1 97 ? -15.071 2.269 9.542 1.00 96.62 97 ILE A C 1
ATOM 652 O O . ILE A 1 97 ? -15.353 1.709 8.496 1.00 96.62 97 ILE A O 1
ATOM 656 N N . MET A 1 98 ? -13.913 2.066 10.181 1.00 96.25 98 MET A N 1
ATOM 657 C CA . MET A 1 98 ? -12.796 1.251 9.654 1.00 96.25 98 MET A CA 1
ATOM 658 C C . MET A 1 98 ? -13.149 -0.221 9.376 1.00 96.25 98 MET A C 1
ATOM 660 O O . MET A 1 98 ? -12.352 -0.958 8.820 1.00 96.25 98 MET A O 1
ATOM 664 N N . LYS A 1 99 ? -14.286 -0.704 9.887 1.00 94.81 99 LYS A N 1
ATOM 665 C CA . LYS A 1 99 ? -14.752 -2.088 9.700 1.00 94.81 99 LYS A CA 1
ATOM 666 C C . LYS A 1 99 ? -15.797 -2.217 8.600 1.00 94.81 99 LYS A C 1
ATOM 668 O O . LYS A 1 99 ? -16.264 -3.329 8.344 1.00 94.81 99 LYS A O 1
ATOM 673 N N . ARG A 1 100 ? -16.253 -1.099 8.039 1.00 93.94 100 ARG A N 1
ATOM 674 C CA . ARG A 1 100 ? -17.182 -1.132 6.916 1.00 93.94 100 ARG A CA 1
ATOM 675 C C . ARG A 1 100 ? -16.406 -1.423 5.641 1.00 93.94 100 ARG A C 1
ATOM 677 O O . ARG A 1 100 ? -15.205 -1.226 5.582 1.00 93.94 100 ARG A O 1
ATOM 684 N N . SER A 1 101 ? -17.106 -1.926 4.636 1.00 90.75 101 SER A N 1
ATOM 685 C CA . SER A 1 101 ? -16.512 -2.244 3.338 1.00 90.75 101 SER A CA 1
ATOM 686 C C . SER A 1 101 ? -16.511 -1.061 2.364 1.00 90.75 101 SER A C 1
ATOM 688 O O . SER A 1 101 ? -16.066 -1.218 1.231 1.00 90.75 101 SER A O 1
ATOM 690 N N . ASP A 1 102 ? -17.118 0.071 2.731 1.00 92.25 102 ASP A N 1
ATOM 691 C CA . ASP A 1 102 ? -17.171 1.276 1.909 1.00 92.25 102 ASP A CA 1
ATOM 692 C C . ASP A 1 102 ? -15.973 2.189 2.178 1.00 92.25 102 ASP A C 1
ATOM 694 O O . ASP A 1 102 ? -15.575 2.389 3.320 1.00 92.25 102 ASP A O 1
ATOM 698 N N . ILE A 1 103 ? -15.440 2.785 1.109 1.00 95.75 103 ILE A N 1
ATOM 699 C CA . ILE A 1 103 ? -14.405 3.815 1.204 1.00 95.75 103 ILE A CA 1
ATOM 700 C C . ILE A 1 103 ? -15.052 5.197 1.325 1.00 95.75 103 ILE A C 1
ATOM 702 O O . ILE A 1 103 ? -15.961 5.551 0.566 1.00 95.75 103 ILE A O 1
ATOM 706 N N . GLY A 1 104 ? -14.578 5.991 2.276 1.00 95.62 104 GLY A N 1
ATOM 707 C CA . GLY A 1 104 ? -15.006 7.363 2.490 1.00 95.62 104 GLY A CA 1
ATOM 708 C C . GLY A 1 104 ? -14.138 8.395 1.756 1.00 95.62 104 GLY A C 1
ATOM 709 O O . GLY A 1 104 ? -13.129 8.075 1.119 1.00 95.62 104 GLY A O 1
ATOM 710 N N . PRO A 1 105 ? -14.524 9.684 1.817 1.00 96.62 105 PRO A N 1
ATOM 711 C CA . PRO A 1 105 ? -13.795 10.753 1.138 1.00 96.62 105 PRO A CA 1
ATOM 712 C C . PRO A 1 105 ? -12.353 10.930 1.627 1.00 96.62 105 PRO A C 1
ATOM 714 O O . PRO A 1 105 ? -11.486 11.283 0.828 1.00 96.62 105 PRO A O 1
ATOM 717 N N . PHE A 1 106 ? -12.080 10.693 2.916 1.00 97.62 106 PHE A N 1
ATOM 718 C CA . PHE A 1 106 ? -10.724 10.821 3.452 1.00 97.62 106 PHE A CA 1
ATOM 719 C C . PHE A 1 106 ? -9.839 9.689 2.941 1.00 97.62 106 PHE A C 1
ATOM 721 O O . PHE A 1 106 ? -8.730 9.962 2.490 1.00 97.62 106 PHE A O 1
ATOM 728 N N . GLY A 1 107 ? -10.353 8.458 2.911 1.00 97.94 107 GLY A N 1
ATOM 729 C CA . GLY A 1 107 ? -9.675 7.310 2.322 1.00 97.94 107 GLY A CA 1
ATOM 730 C C . GLY A 1 107 ? -9.296 7.563 0.865 1.00 97.94 107 GLY A C 1
ATOM 731 O O . GLY A 1 107 ? -8.129 7.422 0.500 1.00 97.94 107 GLY A O 1
ATOM 732 N N . VAL A 1 108 ? -10.240 8.042 0.046 1.00 98.19 108 VAL A N 1
ATOM 733 C CA . VAL A 1 108 ? -9.983 8.371 -1.369 1.00 98.19 108 VAL A CA 1
ATOM 734 C C . VAL A 1 108 ? -8.888 9.430 -1.522 1.00 98.19 108 VAL A C 1
ATOM 736 O O . VAL A 1 108 ? -7.946 9.232 -2.291 1.00 98.19 108 VAL A O 1
ATOM 739 N N . VAL A 1 109 ? -8.985 10.552 -0.799 1.00 98.38 109 VAL A N 1
ATOM 740 C CA . VAL A 1 109 ? -8.002 11.645 -0.900 1.00 98.38 109 VAL A CA 1
ATOM 741 C C . VAL A 1 109 ? -6.622 11.186 -0.430 1.00 98.38 109 VAL A C 1
ATOM 743 O O . VAL A 1 109 ? -5.625 11.467 -1.097 1.00 98.38 109 VAL A O 1
ATOM 746 N N . THR A 1 110 ? -6.546 10.445 0.677 1.00 98.44 110 THR A N 1
ATOM 747 C CA . THR A 1 110 ? -5.286 9.901 1.191 1.00 98.44 110 THR A CA 1
ATOM 748 C C . THR A 1 110 ? -4.648 8.938 0.197 1.00 98.44 110 THR A C 1
ATOM 750 O O . THR A 1 110 ? -3.456 9.074 -0.080 1.00 98.44 110 THR A O 1
ATOM 753 N N . LEU A 1 111 ? -5.414 8.010 -0.384 1.00 98.19 111 LEU A N 1
ATOM 754 C CA . LEU A 1 111 ? -4.894 7.086 -1.392 1.00 98.19 111 LEU A CA 1
ATOM 755 C C . LEU A 1 111 ? -4.379 7.817 -2.627 1.00 98.19 111 LEU A C 1
ATOM 757 O O . LEU A 1 111 ? -3.289 7.508 -3.105 1.00 98.19 111 LEU A O 1
ATOM 761 N N . LEU A 1 112 ? -5.125 8.811 -3.110 1.00 98.44 112 LEU A N 1
ATOM 762 C CA . LEU A 1 112 ? -4.718 9.610 -4.258 1.00 98.44 112 LEU A CA 1
ATOM 763 C C . LEU A 1 112 ? -3.393 10.329 -3.984 1.00 98.44 112 LEU A C 1
ATOM 765 O O . LEU A 1 112 ? -2.468 10.219 -4.783 1.00 98.44 112 LEU A O 1
ATOM 769 N N . LEU A 1 113 ? -3.261 11.006 -2.840 1.00 98.50 113 LEU A N 1
ATOM 770 C CA . LEU A 1 113 ? -2.026 11.707 -2.483 1.00 98.50 113 LEU A CA 1
ATOM 771 C C . LEU A 1 113 ? -0.846 10.747 -2.304 1.00 98.50 113 LEU A C 1
ATOM 773 O O . LEU A 1 113 ? 0.236 11.010 -2.823 1.00 98.50 113 LEU A O 1
ATOM 777 N N . VAL A 1 114 ? -1.040 9.628 -1.604 1.00 98.38 114 VAL A N 1
ATOM 778 C CA . VAL A 1 114 ? 0.043 8.674 -1.331 1.00 98.38 114 VAL A CA 1
ATOM 779 C C . VAL A 1 114 ? 0.516 7.985 -2.605 1.00 98.38 114 VAL A C 1
ATOM 781 O O . VAL A 1 114 ? 1.721 7.937 -2.844 1.00 98.38 114 VAL A O 1
ATOM 784 N N . VAL A 1 115 ? -0.397 7.504 -3.451 1.00 98.19 115 VAL A N 1
ATOM 785 C CA . VAL A 1 115 ? -0.025 6.866 -4.722 1.00 98.19 115 VAL A CA 1
ATOM 786 C C . VAL A 1 115 ? 0.650 7.872 -5.653 1.00 98.19 115 VAL A C 1
ATOM 788 O O . VAL A 1 115 ? 1.665 7.538 -6.261 1.00 98.19 115 VAL A O 1
ATOM 791 N N . LEU A 1 116 ? 0.158 9.114 -5.728 1.00 98.38 116 LEU A N 1
ATOM 792 C CA . LEU A 1 116 ? 0.809 10.162 -6.520 1.00 98.38 116 LEU A CA 1
ATOM 793 C C . LEU A 1 116 ? 2.232 10.441 -6.038 1.00 98.38 116 LEU A C 1
ATOM 795 O O . LEU A 1 116 ? 3.140 10.503 -6.861 1.00 98.38 116 LEU A O 1
ATOM 799 N N . VAL A 1 117 ? 2.442 10.573 -4.726 1.00 98.44 117 VAL A N 1
ATOM 800 C CA . VAL A 1 117 ? 3.779 10.790 -4.154 1.00 98.44 117 VAL A CA 1
ATOM 801 C C . VAL A 1 117 ? 4.694 9.600 -4.432 1.00 98.44 117 VAL A C 1
ATOM 803 O O . VAL A 1 117 ? 5.835 9.804 -4.834 1.00 98.44 117 VAL A O 1
ATOM 806 N N . GLN A 1 118 ? 4.209 8.366 -4.268 1.00 97.81 118 GLN A N 1
ATOM 807 C CA . GLN A 1 118 ? 4.990 7.161 -4.560 1.00 97.81 118 GLN A CA 1
ATOM 808 C C . GLN A 1 118 ? 5.409 7.101 -6.029 1.00 97.81 118 GLN A C 1
ATOM 810 O O . GLN A 1 118 ? 6.581 6.886 -6.325 1.00 97.81 118 GLN A O 1
ATOM 815 N N . VAL A 1 119 ? 4.470 7.323 -6.950 1.00 98.44 119 VAL A N 1
ATOM 816 C CA . VAL A 1 119 ? 4.760 7.306 -8.387 1.00 98.44 119 VAL A CA 1
ATOM 817 C C . VAL A 1 119 ? 5.712 8.440 -8.760 1.00 98.44 119 VAL A C 1
ATOM 819 O O . VAL A 1 119 ? 6.685 8.195 -9.465 1.00 98.44 119 VAL A O 1
ATOM 822 N N . ALA A 1 120 ? 5.481 9.657 -8.263 1.00 98.06 120 ALA A N 1
ATOM 823 C CA . ALA A 1 120 ? 6.347 10.800 -8.537 1.00 98.06 120 ALA A CA 1
ATOM 82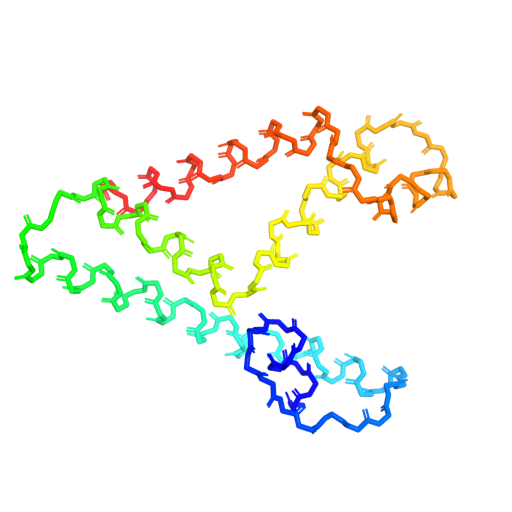4 C C . ALA A 1 120 ? 7.775 10.578 -8.019 1.00 98.06 120 ALA A C 1
ATOM 826 O O . ALA A 1 120 ? 8.720 10.857 -8.744 1.00 98.06 120 ALA A O 1
ATOM 827 N N . ALA A 1 121 ? 7.929 10.031 -6.809 1.00 97.44 121 ALA A N 1
ATOM 828 C CA . ALA A 1 121 ? 9.234 9.756 -6.210 1.00 97.44 121 ALA A CA 1
ATOM 829 C C . ALA A 1 121 ? 10.010 8.638 -6.924 1.00 97.44 121 ALA A C 1
ATOM 831 O O . ALA A 1 121 ? 11.235 8.635 -6.899 1.00 97.44 121 ALA A O 1
ATOM 832 N N . LEU A 1 122 ? 9.315 7.671 -7.531 1.00 97.06 122 LEU A N 1
ATOM 833 C CA . LEU A 1 122 ? 9.950 6.590 -8.292 1.00 97.06 122 LEU A CA 1
ATOM 834 C C . LEU A 1 122 ? 10.229 6.965 -9.754 1.00 97.06 122 LEU A C 1
ATOM 836 O O . LEU A 1 122 ? 11.053 6.319 -10.394 1.00 97.06 122 LEU A O 1
ATOM 840 N N . ALA A 1 123 ? 9.521 7.960 -10.291 1.00 96.00 123 ALA A N 1
ATOM 841 C CA . ALA A 1 123 ? 9.671 8.419 -11.670 1.00 96.00 123 ALA A CA 1
ATOM 842 C C . ALA A 1 123 ? 10.687 9.564 -11.839 1.00 96.00 123 ALA A C 1
ATOM 844 O O . ALA A 1 123 ? 10.986 9.917 -12.981 1.00 96.00 123 ALA A O 1
ATOM 845 N N . SER A 1 124 ? 11.147 10.169 -10.736 1.00 88.06 124 SER A N 1
ATOM 846 C CA . SER A 1 124 ? 12.048 11.332 -10.700 1.00 88.06 124 SER A CA 1
ATOM 847 C C . SER A 1 124 ? 13.525 10.970 -10.663 1.00 88.06 124 SER A C 1
ATOM 849 O O . SER A 1 124 ? 13.859 10.049 -9.886 1.00 88.06 124 SER A O 1
#

Solvent-accessible surface area (backbone atoms only — not comparable to full-atom values): 6451 Å² total; per-residue (Å²): 91,54,53,25,45,35,66,64,24,63,57,88,54,89,54,74,86,89,47,73,66,57,46,49,48,13,60,74,40,41,67,65,49,45,50,54,42,50,49,53,20,51,50,40,37,55,50,22,56,77,69,68,48,54,46,58,57,20,19,46,51,15,55,47,46,37,34,57,48,23,66,34,48,71,58,50,55,49,21,29,48,34,31,15,64,66,62,74,48,60,68,75,58,16,53,54,47,45,68,48,94,70,84,44,72,44,10,51,52,51,49,52,53,51,52,49,51,53,28,52,64,60,39,103